Protein AF-A0AAP3DLW1-F1 (afdb_monomer_lite)

pLDDT: mean 89.28, std 11.71, range [41.19, 98.44]

Foldseek 3Di:
DDPVVVVCLVVVLVVLLVVLVVCLVVVVLVVNLVSLVVSLVSDLDLVNLVSLLVNLVSCVVVVVLVVLVVSLVPPPVSQDPDDDDLVSLQSQLSSLLSQLVSCLVVPVPPVRLVSLVSSLVSCVVNVVVVSNVVSVVVVVVSVVCVVVVVD

Organism: Brevibacillus laterosporus (NCBI:txid1465)

Secondary structure (DSSP, 8-state):
--THHHHTHHHHHHHHHHHHHHHHHTT-HHHHHHHHHHHHHT--STHHHHHHHHHHHHHHHTT-HHHHHHHHHHHGGGS-SS--SHHHHHHHHHHHHHHHHHHHHTT-HHHHHHHHHHHHHHHHTTT-HHHHHHHHHHHHHHHHHHHTT--

Structure (mmCIF, N/CA/C/O backbone):
data_AF-A0AAP3DLW1-F1
#
_entry.id   AF-A0AAP3DLW1-F1
#
loop_
_atom_site.group_PDB
_atom_site.id
_atom_site.type_symbol
_atom_site.label_atom_id
_atom_site.label_alt_id
_atom_site.label_comp_id
_atom_site.label_asym_id
_atom_site.label_entity_id
_atom_site.label_seq_id
_atom_site.pdbx_PDB_ins_code
_atom_site.Cartn_x
_atom_site.Cartn_y
_atom_site.Cartn_z
_atom_site.occupancy
_atom_site.B_iso_or_equiv
_atom_site.auth_seq_id
_atom_site.auth_comp_id
_atom_site.auth_asym_id
_atom_site.auth_atom_id
_atom_site.pdbx_PDB_model_num
ATOM 1 N N . MET A 1 1 ? 28.737 -16.768 -20.996 1.00 42.69 1 MET A N 1
ATOM 2 C CA . MET A 1 1 ? 27.309 -16.367 -20.928 1.00 42.69 1 MET A CA 1
ATOM 3 C C . MET A 1 1 ? 27.133 -15.004 -21.591 1.00 42.69 1 MET A C 1
ATOM 5 O O . MET A 1 1 ? 27.586 -14.006 -21.054 1.00 42.69 1 MET A O 1
ATOM 9 N N . SER A 1 2 ? 26.572 -14.981 -22.802 1.00 41.19 2 SER A N 1
ATOM 10 C CA . SER A 1 2 ? 26.619 -13.856 -23.748 1.00 41.19 2 SER A CA 1
ATOM 11 C C . SER A 1 2 ? 25.667 -12.695 -23.421 1.00 41.19 2 SER A C 1
ATOM 13 O O . SER A 1 2 ? 24.489 -12.906 -23.127 1.00 41.19 2 SER A O 1
ATOM 15 N N . VAL A 1 3 ? 26.171 -11.474 -23.611 1.00 47.69 3 VAL A N 1
ATOM 16 C CA . VAL A 1 3 ? 25.548 -10.139 -23.464 1.00 47.69 3 VAL A CA 1
ATOM 17 C C . VAL A 1 3 ? 24.099 -10.024 -23.988 1.00 47.69 3 VAL A C 1
ATOM 19 O O . VAL A 1 3 ? 23.302 -9.288 -23.411 1.00 47.69 3 VAL A O 1
ATOM 22 N N . LYS A 1 4 ? 23.696 -10.823 -24.990 1.00 45.31 4 LYS A N 1
ATOM 23 C CA . LYS A 1 4 ? 22.322 -10.864 -25.539 1.00 45.31 4 LYS A CA 1
ATOM 24 C C . LYS A 1 4 ? 21.222 -11.195 -24.511 1.00 45.31 4 LYS A C 1
ATOM 26 O O . LYS A 1 4 ? 20.101 -10.724 -24.668 1.00 45.31 4 LYS A O 1
ATOM 31 N N . LYS A 1 5 ? 21.515 -11.955 -23.443 1.00 51.03 5 LYS A N 1
ATOM 32 C CA . LYS A 1 5 ? 20.512 -12.325 -22.416 1.00 51.03 5 LYS A CA 1
ATOM 33 C C . LYS A 1 5 ? 20.081 -11.154 -21.517 1.00 51.03 5 LYS A C 1
ATOM 35 O O . LYS A 1 5 ? 18.993 -11.207 -20.957 1.00 51.03 5 LYS A O 1
ATOM 40 N N . LYS A 1 6 ? 20.896 -10.097 -21.380 1.00 55.47 6 LYS A N 1
ATOM 41 C CA . LYS A 1 6 ? 20.562 -8.939 -20.528 1.00 55.47 6 LYS A CA 1
ATOM 42 C C . LYS A 1 6 ? 19.532 -7.997 -21.171 1.00 55.47 6 LYS A C 1
ATOM 44 O O . LYS A 1 6 ? 18.747 -7.408 -20.440 1.00 55.47 6 LYS A O 1
ATOM 49 N N . GLY A 1 7 ? 19.481 -7.902 -22.505 1.00 63.34 7 GLY A N 1
ATOM 50 C CA . GLY A 1 7 ? 18.598 -6.956 -23.209 1.00 63.34 7 GLY A CA 1
ATOM 51 C C . GLY A 1 7 ? 17.101 -7.275 -23.105 1.00 63.34 7 GLY A C 1
ATOM 52 O O . GLY A 1 7 ? 16.285 -6.369 -22.999 1.00 63.34 7 GLY A O 1
ATOM 53 N N . TYR A 1 8 ? 16.734 -8.559 -23.060 1.00 83.38 8 TYR A N 1
ATOM 54 C CA . TYR A 1 8 ? 15.326 -8.984 -23.013 1.00 83.38 8 TYR A CA 1
ATOM 55 C C . TYR A 1 8 ? 14.770 -9.144 -21.596 1.00 83.38 8 TYR A C 1
ATOM 57 O O . TYR A 1 8 ? 13.569 -9.348 -21.435 1.00 83.38 8 TYR A O 1
ATOM 65 N N . ARG A 1 9 ? 15.615 -9.045 -20.561 1.00 85.00 9 ARG A N 1
ATOM 66 C CA . ARG A 1 9 ? 15.199 -9.253 -19.168 1.00 85.00 9 ARG A CA 1
ATOM 67 C C . ARG A 1 9 ? 14.087 -8.284 -18.761 1.00 85.00 9 ARG A C 1
ATOM 69 O O . ARG A 1 9 ? 13.068 -8.729 -18.250 1.00 85.00 9 ARG A O 1
ATOM 76 N N . PHE A 1 10 ? 14.239 -7.000 -19.084 1.00 84.19 10 PHE A N 1
ATOM 77 C CA . PHE A 1 10 ? 13.212 -5.985 -18.828 1.00 84.19 10 PHE A CA 1
ATOM 78 C C . PHE A 1 10 ? 11.872 -6.331 -19.495 1.00 84.19 10 PHE A C 1
ATOM 80 O O . PHE A 1 10 ? 10.822 -6.218 -18.872 1.00 84.19 10 PHE A O 1
ATOM 87 N N . ILE A 1 11 ? 11.903 -6.808 -20.745 1.00 87.44 11 ILE A N 1
ATOM 88 C CA . ILE A 1 11 ? 10.692 -7.190 -21.484 1.00 87.44 11 ILE A CA 1
ATOM 89 C C . ILE A 1 11 ? 10.007 -8.381 -20.805 1.00 87.44 11 ILE A C 1
ATOM 91 O O . ILE A 1 11 ? 8.794 -8.363 -20.612 1.00 87.44 11 ILE A O 1
ATOM 95 N N . ILE A 1 12 ? 10.778 -9.393 -20.398 1.00 90.06 12 ILE A N 1
ATOM 96 C CA . ILE A 1 12 ? 10.261 -10.573 -19.691 1.00 90.06 12 ILE A CA 1
ATOM 97 C C . ILE A 1 12 ? 9.624 -10.169 -18.354 1.00 90.06 12 ILE A C 1
ATOM 99 O O . ILE A 1 12 ? 8.506 -10.594 -18.062 1.00 90.06 12 ILE A O 1
ATOM 103 N N . GLU A 1 13 ? 10.291 -9.313 -17.575 1.00 89.81 13 GLU A N 1
ATOM 104 C CA . GLU A 1 13 ? 9.772 -8.772 -16.311 1.00 89.81 13 GLU A CA 1
ATOM 105 C C . GLU A 1 13 ? 8.471 -7.976 -16.526 1.00 89.81 13 GLU A C 1
ATOM 107 O O . GLU A 1 13 ? 7.515 -8.124 -15.765 1.00 89.81 13 GLU A O 1
ATOM 112 N N . CYS A 1 14 ? 8.396 -7.157 -17.581 1.00 89.50 14 CYS A N 1
ATOM 113 C CA . CYS A 1 14 ? 7.187 -6.411 -17.936 1.00 89.50 14 CYS A CA 1
ATOM 114 C C . CYS A 1 14 ? 6.031 -7.335 -18.334 1.00 89.50 14 CYS A C 1
ATOM 116 O O . CYS A 1 14 ? 4.923 -7.168 -17.828 1.00 89.50 14 CYS A O 1
ATOM 118 N N . ILE A 1 15 ? 6.272 -8.323 -19.202 1.00 94.00 15 ILE A N 1
ATOM 119 C CA . ILE A 1 15 ? 5.245 -9.290 -19.620 1.00 94.00 15 ILE A CA 1
ATOM 120 C C . ILE A 1 15 ? 4.717 -10.058 -18.407 1.00 94.00 15 ILE A C 1
ATOM 122 O O . ILE A 1 15 ? 3.505 -10.222 -18.263 1.00 94.00 15 ILE A O 1
ATOM 126 N N . LYS A 1 16 ? 5.612 -10.500 -17.515 1.00 95.00 16 LYS A N 1
ATOM 127 C CA . LYS A 1 16 ? 5.230 -11.184 -16.277 1.00 95.00 16 LYS A CA 1
ATOM 128 C C . LYS A 1 16 ? 4.339 -10.296 -15.407 1.00 95.00 16 LYS A C 1
ATOM 130 O O . LYS A 1 16 ? 3.273 -10.742 -14.987 1.00 95.00 16 LYS A O 1
ATOM 135 N N . TYR A 1 17 ? 4.734 -9.040 -15.207 1.00 94.69 17 TYR A N 1
ATOM 136 C CA . TYR A 1 17 ? 3.972 -8.085 -14.410 1.00 94.69 17 TYR A CA 1
ATOM 137 C C . TYR A 1 17 ? 2.570 -7.828 -14.980 1.00 94.69 17 TYR A C 1
ATOM 139 O O . TYR A 1 17 ? 1.579 -7.953 -14.261 1.00 94.69 17 TYR A O 1
ATOM 147 N N . TYR A 1 18 ? 2.454 -7.560 -16.284 1.00 95.62 18 TYR A N 1
ATOM 148 C CA . TYR A 1 18 ? 1.148 -7.355 -16.917 1.00 95.62 18 TYR A CA 1
ATOM 149 C C . TYR A 1 18 ? 0.285 -8.616 -16.897 1.00 95.62 18 TYR A C 1
ATOM 151 O O . TYR A 1 18 ? -0.918 -8.528 -16.659 1.00 95.62 18 TYR A O 1
ATOM 159 N N . ARG A 1 19 ? 0.880 -9.804 -17.062 1.00 97.44 19 ARG A N 1
ATOM 160 C CA . ARG A 1 19 ? 0.161 -11.071 -16.887 1.00 97.44 19 ARG A CA 1
ATOM 161 C C . ARG A 1 19 ? -0.389 -11.208 -15.467 1.00 97.44 19 ARG A C 1
ATOM 163 O O . ARG A 1 19 ? -1.528 -11.638 -15.308 1.00 97.44 19 ARG A O 1
ATOM 170 N N . ALA A 1 20 ? 0.386 -10.829 -14.452 1.00 97.31 20 ALA A N 1
ATOM 171 C CA . ALA A 1 20 ? -0.052 -10.849 -13.060 1.00 97.31 20 ALA A CA 1
ATOM 172 C C . ALA A 1 20 ? -1.236 -9.895 -12.823 1.00 97.31 20 ALA A C 1
ATOM 174 O O . ALA A 1 20 ? -2.221 -10.297 -12.208 1.00 97.31 20 ALA A O 1
ATOM 175 N N . ILE A 1 21 ? -1.189 -8.683 -13.394 1.00 96.06 21 ILE A N 1
ATOM 176 C CA . ILE A 1 21 ? -2.303 -7.722 -13.348 1.00 96.06 21 ILE A CA 1
ATOM 177 C C . ILE A 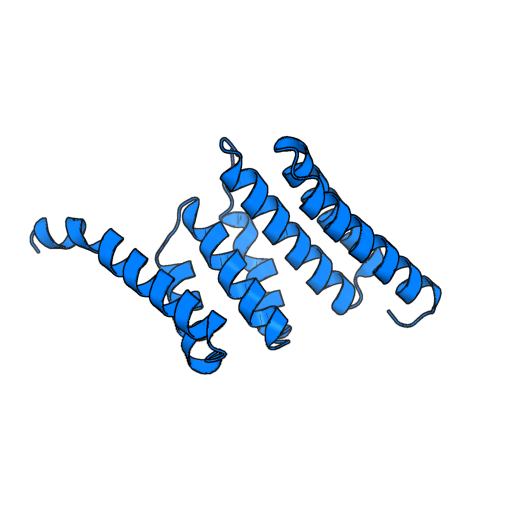1 21 ? -3.554 -8.285 -14.028 1.00 96.06 21 ILE A C 1
ATOM 179 O O . ILE A 1 21 ? -4.639 -8.191 -13.463 1.00 96.06 21 ILE A O 1
ATOM 183 N N . ILE A 1 22 ? -3.428 -8.880 -15.218 1.00 97.75 22 ILE A N 1
ATOM 184 C CA . ILE A 1 22 ? -4.573 -9.460 -15.936 1.00 97.75 22 ILE A CA 1
ATOM 185 C C . ILE A 1 22 ? -5.204 -10.584 -15.109 1.00 97.75 22 ILE A C 1
ATOM 187 O O . ILE A 1 22 ? -6.423 -10.634 -14.961 1.00 97.75 22 ILE A O 1
ATOM 191 N N . LEU A 1 23 ? -4.391 -11.471 -14.529 1.00 97.88 23 LEU A N 1
ATOM 192 C CA . LEU A 1 23 ? -4.883 -12.532 -13.646 1.00 97.88 23 LEU A CA 1
ATOM 193 C C . LEU A 1 23 ? -5.610 -11.952 -12.428 1.00 97.88 23 LEU A C 1
ATOM 195 O O . LEU A 1 23 ? -6.686 -12.428 -12.085 1.00 97.88 23 LEU A O 1
ATOM 199 N N . TYR A 1 24 ? -5.054 -10.907 -11.815 1.00 96.50 24 TYR A N 1
ATOM 200 C CA . TYR A 1 24 ? -5.676 -10.216 -10.690 1.00 96.50 24 TYR A CA 1
ATOM 201 C C . TYR A 1 24 ? -7.028 -9.602 -11.077 1.00 96.50 24 TYR A C 1
ATOM 203 O O . TYR A 1 24 ? -8.046 -9.937 -10.483 1.00 96.50 24 TYR A O 1
ATOM 211 N N . LYS A 1 25 ? -7.065 -8.779 -12.130 1.00 94.81 25 LYS A N 1
ATOM 212 C CA . LYS A 1 25 ? -8.282 -8.087 -12.584 1.00 94.81 25 LYS A CA 1
ATOM 213 C C . LYS A 1 25 ? -9.353 -9.029 -13.150 1.00 94.81 25 LYS A C 1
ATOM 215 O O . LYS A 1 25 ? -10.498 -8.619 -13.281 1.00 94.81 25 LYS A O 1
ATOM 220 N N . THR A 1 26 ? -9.004 -10.279 -13.463 1.00 96.56 26 THR A N 1
ATOM 221 C CA . THR A 1 26 ? -9.953 -11.336 -13.871 1.00 96.56 26 THR A CA 1
ATOM 222 C C . THR A 1 26 ? -10.357 -12.265 -12.719 1.00 96.56 26 THR A C 1
ATOM 224 O O . THR A 1 26 ? -10.932 -13.324 -12.962 1.00 96.56 26 THR A O 1
ATOM 227 N N . GLY A 1 27 ? -10.043 -11.909 -11.469 1.00 94.69 27 GLY A N 1
ATOM 228 C CA . GLY A 1 27 ? -10.433 -12.668 -10.276 1.00 94.69 27 GLY A CA 1
ATOM 229 C C . GLY A 1 27 ? -9.609 -13.937 -10.024 1.00 94.69 27 GLY A C 1
ATOM 230 O O . GLY A 1 27 ? -9.877 -14.697 -9.094 1.00 94.69 27 GLY A O 1
ATOM 231 N N . GLN A 1 28 ? -8.565 -14.203 -10.816 1.00 97.31 28 GLN A N 1
ATOM 232 C CA . GLN A 1 28 ? -7.686 -15.365 -10.646 1.00 97.31 28 GLN A CA 1
ATOM 233 C C . GLN A 1 28 ? -6.607 -15.104 -9.580 1.00 97.31 28 GLN A C 1
ATOM 235 O O . GLN A 1 28 ? -5.415 -15.326 -9.817 1.00 97.31 28 GLN A O 1
ATOM 240 N N . HIS A 1 29 ? -7.014 -14.660 -8.385 1.00 94.56 29 HIS A N 1
ATOM 241 C CA . HIS A 1 29 ? -6.106 -14.224 -7.312 1.00 94.56 29 HIS A CA 1
ATOM 242 C C . HIS A 1 29 ? -5.084 -15.300 -6.912 1.00 94.56 29 HIS A C 1
ATOM 244 O O . HIS A 1 29 ? -3.912 -14.988 -6.712 1.00 94.56 29 HIS A O 1
ATOM 250 N N . HIS A 1 30 ? -5.487 -16.577 -6.897 1.00 95.31 30 HIS A N 1
ATOM 251 C CA . HIS A 1 30 ? -4.604 -17.710 -6.586 1.00 95.31 30 HIS A CA 1
ATOM 252 C C . HIS A 1 30 ? -3.408 -17.845 -7.549 1.00 95.31 30 HIS A C 1
ATOM 254 O O . HIS A 1 30 ? -2.351 -18.318 -7.142 1.00 95.31 30 HIS A O 1
ATOM 260 N N . LYS A 1 31 ? -3.548 -17.406 -8.809 1.00 97.12 31 LYS A N 1
ATOM 261 C CA . LYS A 1 31 ? -2.441 -17.344 -9.784 1.00 97.12 31 LYS A CA 1
ATOM 262 C C . LYS A 1 31 ? -1.739 -15.993 -9.760 1.00 97.12 31 LYS A C 1
ATOM 264 O O . LYS A 1 31 ? -0.532 -15.928 -9.974 1.00 97.12 31 LYS A O 1
ATOM 269 N N . ALA A 1 32 ? -2.493 -14.919 -9.532 1.00 97.38 32 ALA A N 1
ATOM 270 C CA . ALA A 1 32 ? -1.967 -13.563 -9.554 1.00 97.38 32 ALA A CA 1
ATOM 271 C C . ALA A 1 32 ? -0.989 -13.307 -8.403 1.00 97.38 32 ALA A C 1
ATOM 273 O O . ALA A 1 32 ? 0.096 -12.791 -8.641 1.00 97.38 32 ALA A O 1
ATOM 274 N N . ILE A 1 33 ? -1.336 -13.698 -7.174 1.00 97.12 33 ILE A N 1
ATOM 275 C CA . ILE A 1 33 ? -0.554 -13.377 -5.971 1.00 97.12 33 ILE A CA 1
ATOM 276 C C . ILE A 1 33 ? 0.866 -13.961 -6.014 1.00 97.12 33 ILE A C 1
ATOM 278 O O . ILE A 1 33 ? 1.803 -13.195 -5.786 1.00 97.12 33 ILE A O 1
ATOM 282 N N . PRO A 1 34 ? 1.085 -15.256 -6.332 1.00 96.75 34 PRO A N 1
ATOM 283 C CA . PRO A 1 34 ? 2.441 -15.785 -6.479 1.00 96.75 34 PRO A CA 1
ATOM 284 C C . PRO A 1 34 ? 3.250 -15.026 -7.536 1.00 96.75 34 PRO A C 1
ATOM 286 O O . PRO A 1 34 ? 4.405 -14.682 -7.304 1.00 96.75 34 PRO A O 1
ATOM 289 N N . LEU A 1 35 ? 2.618 -14.683 -8.663 1.00 97.12 35 LEU A N 1
ATOM 290 C CA . LEU A 1 35 ? 3.285 -13.975 -9.750 1.00 97.12 35 LEU A CA 1
ATOM 291 C C . LEU A 1 35 ? 3.622 -12.522 -9.377 1.00 97.12 35 LEU A C 1
ATOM 293 O O . LEU A 1 35 ? 4.700 -12.036 -9.702 1.00 97.12 35 LEU A O 1
ATOM 297 N N . LEU A 1 36 ? 2.733 -11.840 -8.649 1.00 96.75 36 LEU A N 1
ATOM 298 C CA . LEU A 1 36 ? 2.976 -10.503 -8.105 1.00 96.75 36 LEU A CA 1
ATOM 299 C C . LEU A 1 36 ? 4.118 -10.513 -7.082 1.00 96.75 36 LEU A C 1
ATOM 301 O O . LEU A 1 36 ? 4.948 -9.608 -7.114 1.00 96.75 36 LEU A O 1
ATOM 305 N N . LYS A 1 37 ? 4.202 -11.542 -6.225 1.00 95.31 37 LYS A N 1
ATOM 306 C CA . LYS A 1 37 ? 5.331 -11.731 -5.297 1.00 95.31 37 LYS A CA 1
ATOM 307 C C . LYS A 1 37 ? 6.657 -11.841 -6.047 1.00 95.31 37 LYS A C 1
ATOM 309 O O . LYS A 1 37 ? 7.581 -11.100 -5.734 1.00 95.31 37 LYS A O 1
ATOM 314 N N . GLU A 1 38 ? 6.733 -12.690 -7.074 1.00 94.62 38 GLU A N 1
ATOM 315 C CA . GLU A 1 38 ? 7.927 -12.772 -7.928 1.00 94.62 38 GLU A CA 1
ATOM 316 C C . GLU A 1 38 ? 8.269 -11.413 -8.545 1.00 94.62 38 GLU A C 1
ATOM 318 O O . GLU A 1 38 ? 9.415 -10.975 -8.498 1.00 94.62 38 GLU A O 1
ATOM 323 N N . CYS A 1 39 ? 7.268 -10.708 -9.078 1.00 94.06 39 CYS A N 1
ATOM 324 C CA . CYS A 1 39 ? 7.479 -9.401 -9.683 1.00 94.06 39 CYS A CA 1
ATOM 325 C C . CYS A 1 39 ? 8.047 -8.375 -8.692 1.00 94.06 39 CYS A C 1
ATOM 327 O O . CYS A 1 39 ? 8.852 -7.543 -9.109 1.00 94.06 39 CYS A O 1
ATOM 329 N N . VAL A 1 40 ? 7.657 -8.400 -7.415 1.00 92.62 40 VAL A N 1
ATOM 330 C CA . VAL A 1 40 ? 8.253 -7.525 -6.392 1.00 92.62 40 VAL A CA 1
ATOM 331 C C . VAL A 1 40 ? 9.738 -7.841 -6.218 1.00 92.62 40 VAL A C 1
ATOM 333 O O . VAL A 1 40 ? 10.549 -6.920 -6.259 1.00 92.62 40 VAL A O 1
ATOM 336 N N . GLU A 1 41 ? 10.100 -9.120 -6.108 1.00 89.75 41 GLU A N 1
ATOM 337 C CA . GLU A 1 41 ? 11.486 -9.545 -5.867 1.00 89.75 41 GLU A CA 1
ATOM 338 C C . GLU A 1 41 ? 12.428 -9.380 -7.066 1.00 89.75 41 GLU A C 1
ATOM 340 O O . GLU A 1 41 ? 13.638 -9.269 -6.898 1.00 89.75 41 GLU A O 1
ATOM 345 N N . GLU A 1 42 ? 11.897 -9.302 -8.283 1.00 88.69 42 GLU A N 1
ATOM 346 C CA . GLU A 1 42 ? 12.698 -9.123 -9.500 1.00 88.69 42 GLU A CA 1
ATOM 347 C C . GLU A 1 42 ? 13.328 -7.731 -9.654 1.00 88.69 42 GLU A C 1
ATOM 349 O O . GLU A 1 42 ? 14.232 -7.565 -10.481 1.00 88.69 42 GLU A O 1
ATOM 354 N N . VAL A 1 43 ? 12.842 -6.733 -8.909 1.00 83.25 43 VAL A N 1
ATOM 355 C CA . VAL A 1 43 ? 13.266 -5.332 -9.029 1.00 83.25 43 VAL A CA 1
ATOM 356 C C . VAL A 1 43 ? 13.684 -4.744 -7.685 1.00 83.25 43 VAL A C 1
ATOM 358 O O . VAL A 1 43 ? 13.048 -4.960 -6.655 1.00 83.25 43 VAL A O 1
ATOM 361 N N . GLU A 1 44 ? 14.746 -3.944 -7.721 1.00 73.56 44 GLU A N 1
ATOM 362 C CA . GLU A 1 44 ? 15.318 -3.272 -6.544 1.00 73.56 44 GLU A CA 1
ATOM 363 C C . GLU A 1 44 ? 15.142 -1.746 -6.588 1.00 73.56 44 GLU A C 1
ATOM 365 O O . GLU A 1 44 ? 15.367 -1.066 -5.594 1.00 73.56 44 GLU A O 1
ATOM 370 N N . ASP A 1 45 ? 14.730 -1.199 -7.735 1.00 74.69 45 ASP A N 1
ATOM 371 C CA . ASP A 1 45 ? 14.595 0.242 -7.950 1.00 74.69 45 ASP A CA 1
ATOM 372 C C . ASP A 1 45 ? 13.176 0.762 -7.644 1.00 74.69 45 ASP A C 1
ATOM 374 O O . ASP A 1 45 ? 12.310 0.059 -7.123 1.00 74.69 45 ASP A O 1
ATOM 378 N N . ASN A 1 46 ? 12.910 2.012 -8.026 1.00 70.94 46 ASN A N 1
ATOM 379 C CA . ASN A 1 46 ? 11.623 2.693 -7.854 1.00 70.94 46 ASN A CA 1
ATOM 380 C C . ASN A 1 46 ? 10.406 1.917 -8.401 1.00 70.94 46 ASN A C 1
ATOM 382 O O . ASN A 1 46 ? 9.275 2.173 -7.983 1.00 70.94 46 ASN A O 1
ATOM 386 N N . ARG A 1 47 ? 10.604 0.962 -9.321 1.00 80.25 47 ARG A N 1
ATOM 387 C CA . ARG A 1 47 ? 9.548 0.077 -9.836 1.00 80.25 47 ARG A CA 1
ATOM 388 C C . ARG A 1 47 ? 9.070 -0.923 -8.785 1.00 80.25 47 ARG A C 1
ATOM 390 O O . ARG A 1 47 ? 7.931 -1.381 -8.882 1.00 80.25 47 ARG A O 1
ATOM 397 N N . ARG A 1 48 ? 9.888 -1.239 -7.775 1.00 88.88 48 ARG A N 1
ATOM 398 C CA . ARG A 1 48 ? 9.538 -2.165 -6.690 1.00 88.88 48 ARG A CA 1
ATOM 399 C C . ARG A 1 48 ? 8.315 -1.691 -5.919 1.00 88.88 48 ARG A C 1
ATOM 401 O O . ARG A 1 48 ? 7.391 -2.474 -5.731 1.00 88.88 48 ARG A O 1
ATOM 408 N N . LEU A 1 49 ? 8.260 -0.407 -5.557 1.00 91.31 49 LEU A N 1
ATOM 409 C CA . LEU A 1 49 ? 7.137 0.158 -4.802 1.00 91.31 49 LEU A CA 1
ATOM 410 C C . LEU A 1 49 ? 5.805 0.008 -5.550 1.00 91.31 49 LEU A C 1
ATOM 412 O O . LEU A 1 49 ? 4.795 -0.360 -4.960 1.00 91.31 49 LEU A O 1
ATOM 416 N N . HIS A 1 50 ? 5.809 0.228 -6.865 1.00 91.88 50 HIS A N 1
ATOM 417 C CA . HIS A 1 50 ? 4.612 0.039 -7.678 1.00 91.88 50 HIS A CA 1
ATOM 418 C C . HIS A 1 50 ? 4.120 -1.410 -7.679 1.00 91.88 50 HIS A C 1
ATOM 420 O O . HIS A 1 50 ? 2.930 -1.676 -7.498 1.00 91.88 50 HIS A O 1
ATOM 426 N N . ARG A 1 51 ? 5.042 -2.360 -7.854 1.00 93.31 51 ARG A N 1
ATOM 427 C CA . ARG A 1 51 ? 4.717 -3.789 -7.834 1.00 93.31 51 ARG A CA 1
ATOM 428 C C . ARG A 1 51 ? 4.244 -4.231 -6.449 1.00 93.31 51 ARG A C 1
ATOM 430 O O . ARG A 1 51 ? 3.288 -4.996 -6.362 1.00 93.31 51 ARG A O 1
ATOM 437 N N . LEU A 1 52 ? 4.846 -3.687 -5.390 1.00 95.00 52 LEU A N 1
ATOM 438 C CA . LEU A 1 52 ? 4.438 -3.912 -4.005 1.00 95.00 52 LEU A CA 1
ATOM 439 C C . LEU A 1 52 ? 3.017 -3.410 -3.758 1.00 95.00 52 LEU A C 1
ATOM 441 O O . LEU A 1 52 ? 2.201 -4.155 -3.232 1.00 95.00 52 LEU A O 1
ATOM 445 N N . ASN A 1 53 ? 2.694 -2.188 -4.182 1.00 95.69 53 ASN A N 1
ATOM 446 C CA . ASN A 1 53 ? 1.337 -1.656 -4.072 1.00 95.69 53 ASN A CA 1
ATOM 447 C C . ASN A 1 53 ? 0.320 -2.518 -4.814 1.00 95.69 53 ASN A C 1
ATOM 449 O O . ASN A 1 53 ? -0.815 -2.641 -4.363 1.00 95.69 53 ASN A O 1
ATOM 453 N N . MET A 1 54 ? 0.715 -3.114 -5.942 1.00 96.00 54 MET A N 1
ATOM 454 C CA . MET A 1 54 ? -0.163 -4.024 -6.6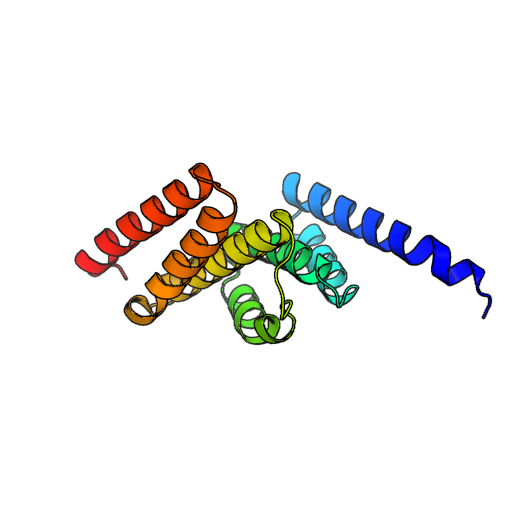64 1.00 96.00 54 MET A CA 1
ATOM 455 C C . MET A 1 54 ? -0.410 -5.307 -5.849 1.00 96.00 54 MET A C 1
ATOM 457 O O . MET A 1 54 ? -1.548 -5.718 -5.638 1.00 96.00 54 MET A O 1
ATOM 461 N N . LEU A 1 55 ? 0.658 -5.904 -5.316 1.00 97.06 55 LEU A N 1
ATOM 462 C CA . LEU A 1 55 ? 0.555 -7.068 -4.438 1.00 97.06 55 LEU A CA 1
ATOM 463 C C . LEU A 1 55 ? -0.302 -6.782 -3.195 1.00 97.06 55 LEU A C 1
ATOM 465 O O . LEU A 1 55 ? -1.147 -7.604 -2.852 1.00 97.06 55 LEU A O 1
ATOM 469 N N . LEU A 1 56 ? -0.121 -5.626 -2.553 1.00 97.19 56 LEU A N 1
ATOM 470 C CA . LEU A 1 56 ? -0.926 -5.211 -1.403 1.00 97.19 56 LEU A CA 1
ATOM 471 C C . LEU A 1 56 ? -2.405 -5.097 -1.774 1.00 97.19 56 LEU A C 1
ATOM 473 O O . LEU A 1 56 ? -3.226 -5.691 -1.088 1.00 97.19 56 LEU A O 1
ATOM 477 N N . GLU A 1 57 ? -2.745 -4.429 -2.879 1.00 96.62 57 GLU A N 1
ATOM 478 C CA . GLU A 1 57 ? -4.133 -4.318 -3.356 1.00 96.62 57 GLU A CA 1
ATOM 479 C C . GLU A 1 57 ? -4.786 -5.703 -3.508 1.00 96.62 57 GLU A C 1
ATOM 481 O O . GLU A 1 57 ? -5.865 -5.942 -2.970 1.00 96.62 57 GLU A O 1
ATOM 486 N N . ALA A 1 58 ? -4.087 -6.647 -4.151 1.00 96.94 58 ALA A N 1
ATOM 487 C CA . ALA A 1 58 ? -4.583 -8.009 -4.327 1.00 96.94 58 ALA A CA 1
ATOM 488 C C . ALA A 1 58 ? -4.738 -8.775 -3.003 1.00 96.94 58 ALA A C 1
ATOM 490 O O . ALA A 1 58 ? -5.658 -9.579 -2.863 1.00 96.94 58 ALA A O 1
ATOM 491 N N . LEU A 1 59 ? -3.844 -8.553 -2.034 1.00 97.19 59 LEU A N 1
ATOM 492 C CA . LEU A 1 59 ? -3.911 -9.191 -0.718 1.00 97.19 59 LEU A CA 1
ATOM 493 C C . LEU A 1 59 ? -5.024 -8.608 0.161 1.00 97.19 59 LEU A C 1
ATOM 495 O O . LEU A 1 59 ? -5.660 -9.372 0.887 1.00 97.19 59 LEU A O 1
ATOM 499 N N . PHE A 1 60 ? -5.274 -7.298 0.082 1.00 96.31 60 PHE A N 1
ATOM 500 C CA . PHE A 1 60 ? -6.399 -6.650 0.759 1.00 96.31 60 PHE A CA 1
ATOM 501 C C . PHE A 1 60 ? -7.734 -7.184 0.238 1.00 96.31 60 PHE A C 1
ATOM 503 O O . PHE A 1 60 ? -8.611 -7.503 1.038 1.00 96.31 60 PHE A O 1
ATOM 510 N N . GLU A 1 61 ? -7.870 -7.375 -1.079 1.00 95.38 61 GLU A N 1
ATOM 511 C CA . GLU A 1 61 ? -9.095 -7.923 -1.676 1.00 95.38 61 GLU A CA 1
ATOM 512 C C . GLU A 1 61 ? -9.424 -9.330 -1.149 1.00 95.38 61 GLU A C 1
ATOM 514 O O . GLU A 1 61 ? -10.573 -9.619 -0.816 1.00 95.38 61 GLU A O 1
ATOM 519 N N . ILE A 1 62 ? -8.412 -10.189 -0.984 1.00 95.38 62 ILE A N 1
ATOM 520 C CA . ILE A 1 62 ? -8.596 -11.535 -0.416 1.00 95.38 62 ILE A CA 1
ATOM 521 C C . ILE A 1 62 ? -8.480 -11.584 1.118 1.00 95.38 62 ILE A C 1
ATOM 523 O O . ILE A 1 62 ? -8.442 -12.674 1.690 1.00 95.38 62 ILE A O 1
ATOM 527 N N . LYS A 1 63 ? -8.386 -10.425 1.783 1.00 95.50 63 LYS A N 1
ATOM 528 C CA . LYS A 1 63 ? -8.265 -10.272 3.244 1.00 95.50 63 LYS A CA 1
ATOM 529 C C . LYS A 1 63 ? -7.128 -11.086 3.875 1.00 95.50 63 LYS A C 1
ATOM 531 O O . LYS A 1 63 ? -7.252 -11.600 4.987 1.00 95.50 63 LYS A O 1
ATOM 536 N N . ASN A 1 64 ? -5.993 -11.206 3.188 1.00 95.44 64 ASN A N 1
ATOM 537 C CA . ASN A 1 64 ? -4.834 -11.930 3.713 1.00 95.44 64 ASN A CA 1
ATOM 538 C C . ASN A 1 64 ? -3.978 -11.028 4.619 1.00 95.44 64 ASN A C 1
ATOM 540 O O . ASN A 1 64 ? -2.882 -10.606 4.245 1.00 95.44 64 ASN A O 1
ATOM 544 N N . SER A 1 65 ? -4.501 -10.735 5.815 1.00 93.75 65 SER A N 1
ATOM 545 C CA . SER A 1 65 ? -3.878 -9.831 6.798 1.00 93.75 65 SER A CA 1
ATOM 546 C C . SER A 1 65 ? -2.443 -10.248 7.153 1.00 93.75 65 SER A C 1
ATOM 548 O O . SER A 1 65 ? -1.538 -9.415 7.165 1.00 93.75 65 SER A O 1
ATOM 550 N N . GLN A 1 66 ? -2.184 -11.550 7.329 1.00 93.88 66 GLN A N 1
ATOM 551 C CA . GLN A 1 66 ? -0.851 -12.052 7.680 1.00 93.88 66 GLN A CA 1
ATOM 552 C C . GLN A 1 66 ? 0.226 -11.611 6.673 1.00 93.88 66 GLN A C 1
ATOM 554 O O . GLN A 1 66 ? 1.230 -11.012 7.061 1.00 93.88 66 GLN A O 1
ATOM 559 N N . LEU A 1 67 ? 0.012 -11.872 5.378 1.00 94.19 67 LEU A N 1
ATOM 560 C CA . LEU A 1 67 ? 0.988 -11.512 4.346 1.00 94.19 67 LEU A CA 1
ATOM 561 C C . LEU A 1 67 ? 1.132 -9.995 4.187 1.00 94.19 67 LEU A C 1
ATOM 563 O O . LEU A 1 67 ? 2.227 -9.513 3.898 1.00 94.19 67 LEU A O 1
ATOM 567 N N . ILE A 1 68 ? 0.050 -9.237 4.379 1.00 95.88 68 ILE A N 1
ATOM 568 C CA . ILE A 1 68 ? 0.098 -7.770 4.359 1.00 95.88 68 ILE A CA 1
ATOM 569 C C . ILE A 1 68 ? 1.035 -7.266 5.463 1.00 95.88 68 ILE A C 1
ATOM 571 O O . ILE A 1 68 ? 1.922 -6.455 5.191 1.00 95.88 68 ILE A O 1
ATOM 575 N N . GLY A 1 69 ? 0.904 -7.797 6.681 1.00 93.25 69 GLY A N 1
ATOM 576 C CA . GLY A 1 69 ? 1.761 -7.443 7.810 1.00 93.25 69 GLY A CA 1
ATOM 577 C C . GLY A 1 69 ? 3.241 -7.750 7.578 1.00 93.25 69 GLY A C 1
ATOM 578 O O . GLY A 1 69 ? 4.100 -6.916 7.875 1.00 93.25 69 GLY A O 1
ATOM 579 N N . GLU A 1 70 ? 3.554 -8.919 7.014 1.00 92.50 70 GLU A N 1
ATOM 580 C CA . GLU A 1 70 ? 4.928 -9.311 6.654 1.00 92.50 70 GLU A CA 1
ATOM 581 C C . GLU A 1 70 ? 5.551 -8.348 5.625 1.00 92.50 70 GLU A C 1
ATOM 583 O O . GLU A 1 70 ? 6.711 -7.933 5.754 1.00 92.50 70 GLU A O 1
ATOM 588 N N . LEU A 1 71 ? 4.768 -7.938 4.623 1.00 92.38 71 LEU A N 1
ATOM 589 C CA . LEU A 1 71 ? 5.204 -6.984 3.606 1.00 92.38 71 LEU A CA 1
ATOM 590 C C . LEU A 1 71 ? 5.374 -5.577 4.188 1.00 92.38 71 LEU A C 1
ATOM 592 O O . LEU A 1 71 ? 6.397 -4.938 3.971 1.00 92.38 71 LEU A O 1
ATOM 596 N N . ILE A 1 72 ? 4.431 -5.076 4.979 1.00 90.50 72 ILE A N 1
ATOM 597 C CA . ILE A 1 72 ? 4.538 -3.724 5.543 1.00 90.50 72 ILE A CA 1
ATOM 598 C C . ILE A 1 72 ? 5.789 -3.579 6.421 1.00 90.50 72 ILE A C 1
ATOM 600 O O . ILE A 1 72 ? 6.503 -2.585 6.300 1.00 90.50 72 ILE A O 1
ATOM 604 N N . LYS A 1 73 ? 6.104 -4.581 7.252 1.00 85.94 73 LYS A N 1
ATOM 605 C CA . LYS A 1 73 ? 7.260 -4.541 8.167 1.00 85.94 73 LYS A CA 1
ATOM 606 C C . LYS A 1 73 ? 8.615 -4.567 7.456 1.00 85.94 73 LYS A C 1
ATOM 608 O O . LYS A 1 73 ? 9.600 -4.087 8.007 1.00 85.94 73 LYS A O 1
ATOM 613 N N . SER A 1 74 ? 8.692 -5.154 6.263 1.00 80.94 74 SER A N 1
ATOM 614 C CA . SER A 1 74 ? 9.972 -5.448 5.605 1.00 80.94 74 SER A CA 1
ATOM 615 C C . SER A 1 74 ? 10.365 -4.461 4.504 1.00 80.94 74 SER A C 1
ATOM 617 O O . SER A 1 74 ? 11.541 -4.426 4.135 1.00 80.94 74 SER A O 1
ATOM 619 N N . GLN A 1 75 ? 9.425 -3.670 3.971 1.00 80.75 75 GLN A N 1
ATOM 620 C CA . GLN A 1 75 ? 9.622 -3.024 2.666 1.00 80.75 75 GLN A CA 1
ATOM 621 C C . GLN A 1 75 ? 10.054 -1.550 2.704 1.00 80.75 75 GLN A C 1
ATOM 623 O O . GLN A 1 75 ? 10.671 -1.105 1.740 1.00 80.75 75 GLN A O 1
ATOM 628 N N . GLU A 1 76 ? 9.818 -0.798 3.787 1.00 78.38 76 GLU A N 1
ATOM 629 C CA . GLU A 1 76 ? 10.136 0.649 3.821 1.00 78.38 76 GLU A CA 1
ATOM 630 C C . GLU A 1 76 ? 11.628 0.951 3.617 1.00 78.38 76 GLU A C 1
ATOM 632 O O . GLU A 1 76 ? 11.980 1.966 3.020 1.00 78.38 76 GLU A O 1
ATOM 637 N N . LYS A 1 77 ? 12.517 0.033 4.021 1.00 79.44 77 LYS A N 1
ATOM 638 C CA . LYS A 1 77 ? 13.972 0.144 3.805 1.00 79.44 77 LYS A CA 1
ATOM 639 C C . LYS A 1 77 ? 14.385 0.182 2.326 1.00 79.44 77 LYS A C 1
ATOM 641 O O . LYS A 1 77 ? 15.521 0.529 2.025 1.00 79.44 77 LYS A O 1
ATOM 646 N N . HIS A 1 78 ? 13.488 -0.206 1.419 1.00 77.06 78 HIS A N 1
ATOM 647 C CA . HIS A 1 78 ? 13.715 -0.220 -0.026 1.00 77.06 78 HIS A CA 1
ATOM 648 C C . HIS A 1 78 ? 13.146 1.018 -0.732 1.00 77.06 78 HIS A C 1
ATOM 650 O O . HIS A 1 78 ? 13.155 1.083 -1.961 1.00 77.06 78 HIS A O 1
ATOM 656 N N . PHE A 1 79 ? 12.589 1.980 0.008 1.00 82.44 79 PHE A N 1
ATOM 657 C CA . PHE A 1 79 ? 11.965 3.147 -0.605 1.00 82.44 79 PHE A CA 1
ATOM 658 C C . PHE A 1 79 ? 13.012 4.155 -1.072 1.00 82.44 79 PHE A C 1
ATOM 660 O O . PHE A 1 79 ? 14.076 4.272 -0.460 1.00 82.44 79 PHE A O 1
ATOM 667 N N . PRO A 1 80 ? 12.729 4.902 -2.154 1.00 72.31 80 PRO A N 1
ATOM 668 C CA . PRO A 1 80 ? 13.648 5.923 -2.623 1.00 72.31 80 PRO A CA 1
ATOM 669 C C . PRO A 1 80 ? 13.910 6.968 -1.539 1.00 72.31 80 PRO A C 1
ATOM 671 O O . PRO A 1 80 ? 12.973 7.538 -0.983 1.00 72.31 80 PRO A O 1
ATOM 674 N N . LEU A 1 81 ? 15.191 7.273 -1.312 1.00 72.31 81 LEU A N 1
ATOM 675 C CA . LEU A 1 81 ? 15.618 8.373 -0.438 1.00 72.31 81 LEU A CA 1
ATOM 676 C C . LEU A 1 81 ? 15.160 9.740 -0.971 1.00 72.31 81 LEU A C 1
ATOM 678 O O . LEU A 1 81 ? 14.929 10.664 -0.194 1.00 72.31 81 LEU A O 1
ATOM 682 N N . HIS A 1 82 ? 15.000 9.859 -2.294 1.00 76.94 82 HIS A N 1
ATOM 683 C CA . HIS A 1 82 ? 14.554 11.077 -2.961 1.00 76.94 82 HIS A CA 1
ATOM 684 C C . HIS A 1 82 ? 13.398 10.797 -3.920 1.00 76.94 82 HIS A C 1
ATOM 686 O O . HIS A 1 82 ? 13.505 9.999 -4.855 1.00 76.94 82 HIS A O 1
ATOM 692 N N . VAL A 1 83 ? 12.290 11.496 -3.688 1.00 79.69 83 VAL A N 1
ATOM 693 C CA . VAL A 1 83 ? 11.096 11.474 -4.532 1.00 79.69 83 VAL A CA 1
ATOM 694 C C . VAL A 1 83 ? 11.211 12.627 -5.518 1.00 79.69 83 VAL A C 1
ATOM 696 O O . VAL A 1 83 ? 11.355 13.772 -5.103 1.00 79.69 83 VAL A O 1
ATOM 699 N N . VAL A 1 84 ? 11.199 12.327 -6.816 1.00 84.00 84 VAL A N 1
ATOM 700 C CA . VAL A 1 84 ? 11.481 13.323 -7.866 1.00 84.00 84 VAL A CA 1
ATOM 701 C C . VAL A 1 84 ? 10.408 13.381 -8.949 1.00 84.00 84 VAL A C 1
ATOM 703 O O . VAL A 1 84 ? 10.399 14.304 -9.756 1.00 84.00 84 VAL A O 1
ATOM 706 N N . THR A 1 85 ? 9.484 12.418 -8.976 1.00 91.62 85 THR A N 1
ATOM 707 C CA . THR A 1 85 ? 8.400 12.369 -9.964 1.00 91.62 85 THR A CA 1
ATOM 708 C C . THR A 1 85 ? 7.028 12.345 -9.296 1.00 91.62 85 THR A C 1
ATOM 710 O O . THR A 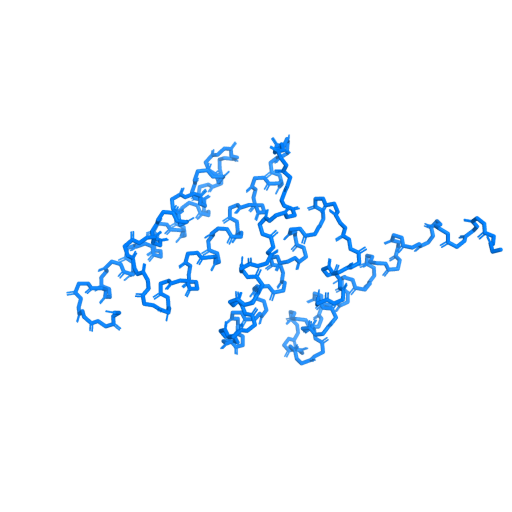1 85 ? 6.870 11.705 -8.248 1.00 91.62 85 THR A O 1
ATOM 713 N N . PRO A 1 86 ? 5.997 12.930 -9.935 1.00 94.56 86 PRO A N 1
ATOM 714 C CA . PRO A 1 86 ? 4.622 12.811 -9.458 1.00 94.56 86 PRO A CA 1
ATOM 715 C C . PRO A 1 86 ? 4.171 11.355 -9.289 1.00 94.56 86 PRO A C 1
ATOM 717 O O . PRO A 1 86 ? 3.467 11.006 -8.346 1.00 94.56 86 PRO A O 1
ATOM 720 N N . TYR A 1 87 ? 4.648 10.471 -10.165 1.00 92.88 87 TYR A N 1
ATOM 721 C CA . TYR A 1 87 ? 4.370 9.044 -10.082 1.00 92.88 87 TYR A CA 1
ATOM 722 C C . TYR A 1 87 ? 4.894 8.408 -8.786 1.00 92.88 87 TYR A C 1
ATOM 724 O O . TYR A 1 87 ? 4.179 7.639 -8.147 1.00 92.88 87 TYR A O 1
ATOM 732 N N . GLN A 1 88 ? 6.117 8.733 -8.359 1.00 92.44 88 GLN A N 1
ATOM 733 C CA . GLN A 1 88 ? 6.660 8.215 -7.098 1.00 92.44 88 GLN A CA 1
ATOM 734 C C . GLN A 1 88 ? 5.888 8.744 -5.885 1.00 92.44 88 GLN A C 1
ATOM 736 O O . GLN A 1 88 ? 5.627 7.969 -4.966 1.00 92.44 88 GLN A O 1
ATOM 741 N N . HIS A 1 89 ? 5.481 10.020 -5.897 1.00 95.00 89 HIS A N 1
ATOM 742 C CA . HIS A 1 89 ? 4.586 10.567 -4.873 1.00 95.00 89 HIS A CA 1
ATOM 743 C C . HIS A 1 89 ? 3.280 9.764 -4.805 1.00 95.00 89 HIS A C 1
ATOM 745 O O . HIS A 1 89 ? 2.916 9.300 -3.729 1.00 95.00 89 HIS A O 1
ATOM 751 N N . ALA A 1 90 ? 2.633 9.494 -5.944 1.00 95.88 90 ALA A N 1
ATOM 752 C CA . ALA A 1 90 ? 1.415 8.684 -5.981 1.00 95.88 90 ALA A CA 1
ATOM 753 C C . ALA A 1 90 ? 1.628 7.268 -5.411 1.00 95.88 90 ALA A C 1
ATOM 755 O O . ALA A 1 90 ? 0.807 6.770 -4.643 1.00 95.88 90 ALA A O 1
ATOM 756 N N . GLN A 1 91 ? 2.749 6.613 -5.741 1.00 94.88 91 GLN A N 1
ATOM 757 C CA . GLN A 1 91 ? 3.043 5.276 -5.217 1.00 94.88 91 GLN A CA 1
ATOM 758 C C . GLN A 1 91 ? 3.319 5.277 -3.705 1.00 94.88 91 GLN A C 1
ATOM 760 O O . GLN A 1 91 ? 2.893 4.351 -3.013 1.00 94.88 91 GLN A O 1
ATOM 765 N N . LEU A 1 92 ? 3.988 6.300 -3.169 1.00 95.00 92 LEU A N 1
ATOM 766 C CA . LEU A 1 92 ? 4.180 6.435 -1.721 1.00 95.00 92 LEU A CA 1
ATOM 767 C C . LEU A 1 92 ? 2.858 6.730 -1.012 1.00 95.00 92 LEU A C 1
ATOM 769 O O . LEU A 1 92 ? 2.565 6.099 0.001 1.00 95.00 92 LEU A O 1
ATOM 773 N N . GLY A 1 93 ? 2.030 7.608 -1.584 1.00 96.12 93 GLY A N 1
ATOM 774 C CA . GLY A 1 93 ? 0.671 7.863 -1.112 1.00 96.12 93 GLY A CA 1
ATOM 775 C C . GLY A 1 93 ? -0.132 6.568 -0.989 1.00 96.12 93 GLY A C 1
ATOM 776 O O . GLY A 1 93 ? -0.672 6.268 0.078 1.00 96.12 93 GLY A O 1
ATOM 777 N N . LYS A 1 94 ? -0.126 5.741 -2.040 1.00 96.62 94 LYS A N 1
ATOM 778 C CA . LYS A 1 94 ? -0.843 4.458 -2.061 1.00 96.62 94 LYS A CA 1
ATOM 779 C C . LYS A 1 94 ? -0.317 3.476 -1.015 1.00 96.62 94 LYS A C 1
ATOM 781 O O . LYS A 1 94 ? -1.115 2.857 -0.314 1.00 96.62 94 LYS A O 1
ATOM 786 N N . TYR A 1 95 ? 1.001 3.374 -0.859 1.00 96.00 95 TYR A N 1
ATOM 787 C CA . TYR A 1 95 ? 1.595 2.503 0.154 1.00 96.00 95 TYR A CA 1
ATOM 788 C C . TYR A 1 95 ? 1.204 2.922 1.573 1.00 96.00 95 TYR A C 1
ATOM 790 O O . TYR A 1 95 ? 0.779 2.086 2.366 1.00 96.00 95 TYR A O 1
ATOM 798 N N . TYR A 1 96 ? 1.315 4.212 1.901 1.00 95.69 96 TYR A N 1
ATOM 799 C CA . TYR A 1 96 ? 0.993 4.680 3.248 1.00 95.69 96 TYR A CA 1
ATOM 800 C C . TYR A 1 96 ? -0.502 4.590 3.564 1.00 95.69 96 TYR A C 1
ATOM 802 O O . TYR A 1 96 ? -0.843 4.308 4.709 1.00 95.69 96 TYR A O 1
ATOM 810 N N . LYS A 1 97 ? -1.380 4.712 2.555 1.00 96.44 97 LYS A N 1
ATOM 811 C CA . LYS A 1 97 ? -2.808 4.388 2.699 1.00 96.44 97 LYS A CA 1
ATOM 812 C C . LYS A 1 97 ? -2.976 2.931 3.132 1.00 96.44 97 LYS A C 1
ATOM 814 O O . LYS A 1 97 ? -3.532 2.685 4.192 1.00 96.44 97 LYS A O 1
ATOM 819 N N . PHE A 1 98 ? -2.411 1.983 2.377 1.00 96.19 98 PHE A N 1
ATOM 820 C CA . PHE A 1 98 ? -2.459 0.556 2.722 1.00 96.19 98 PHE A CA 1
ATOM 821 C C . PHE A 1 98 ? -1.878 0.251 4.102 1.00 96.19 98 PHE A C 1
ATOM 823 O O . PHE A 1 98 ? -2.444 -0.542 4.849 1.00 96.19 98 PHE A O 1
ATOM 830 N N . LYS A 1 99 ? -0.759 0.887 4.458 1.00 94.62 99 LYS A N 1
ATOM 831 C CA . LYS A 1 99 ? -0.150 0.723 5.776 1.00 94.62 99 LYS A CA 1
ATOM 832 C C . LYS A 1 99 ? -1.086 1.188 6.890 1.00 94.62 99 LYS A C 1
ATOM 834 O O . LYS A 1 99 ? -1.292 0.436 7.836 1.00 94.62 99 LYS A O 1
ATOM 839 N N . GLY A 1 100 ? -1.684 2.371 6.747 1.00 94.12 100 GLY A N 1
ATOM 840 C CA . GLY A 1 100 ? -2.680 2.882 7.689 1.00 94.12 100 GLY A CA 1
ATOM 841 C C . GLY A 1 100 ? -3.894 1.959 7.807 1.00 94.12 100 GLY A C 1
ATOM 842 O O . GLY A 1 100 ? -4.267 1.595 8.915 1.00 94.12 100 GLY A O 1
ATOM 843 N N . THR A 1 101 ? -4.460 1.511 6.679 1.00 94.50 101 THR A N 1
ATOM 844 C CA . THR A 1 101 ? -5.591 0.563 6.658 1.00 94.50 101 THR A CA 1
ATOM 845 C C . THR A 1 101 ? -5.275 -0.703 7.454 1.00 94.50 101 THR A C 1
ATOM 847 O O . THR A 1 101 ? -6.031 -1.068 8.348 1.00 94.50 101 THR A O 1
ATOM 850 N N . TYR A 1 102 ? -4.137 -1.345 7.172 1.00 94.06 102 TYR A N 1
ATOM 851 C CA . TYR A 1 102 ? -3.742 -2.579 7.848 1.00 94.06 102 TYR A CA 1
ATOM 852 C C . TYR A 1 102 ? -3.601 -2.392 9.361 1.00 94.06 102 TYR A C 1
ATOM 854 O O . TYR A 1 102 ? -4.076 -3.228 10.123 1.00 94.06 102 TYR A O 1
ATOM 862 N N . LEU A 1 103 ? -2.929 -1.330 9.807 1.00 91.50 103 LEU A N 1
ATOM 863 C CA . LEU A 1 103 ? -2.670 -1.138 11.234 1.00 91.50 103 LEU A CA 1
ATOM 864 C C . LEU A 1 103 ? -3.971 -0.864 12.007 1.00 91.50 103 LEU A C 1
ATOM 866 O O . LEU A 1 103 ? -4.201 -1.497 13.041 1.00 91.50 103 LEU A O 1
ATOM 870 N N . ILE A 1 104 ? -4.877 -0.059 11.432 1.00 90.62 104 ILE A N 1
ATOM 871 C CA . ILE A 1 104 ? -6.195 0.207 12.024 1.00 90.62 104 ILE A CA 1
ATOM 872 C C . ILE A 1 104 ? -7.023 -1.077 12.125 1.00 90.62 104 ILE A C 1
ATOM 874 O O . ILE A 1 104 ? -7.563 -1.372 13.189 1.00 90.62 104 ILE A O 1
ATOM 878 N N . GLU A 1 105 ? -7.095 -1.873 11.053 1.00 89.69 105 GLU A N 1
ATOM 879 C CA . GLU A 1 105 ? -7.824 -3.153 11.047 1.00 89.69 105 GLU A CA 1
ATOM 880 C C . GLU A 1 105 ? -7.253 -4.181 12.042 1.00 89.69 105 GLU A C 1
ATOM 882 O O . GLU A 1 105 ? -7.927 -5.155 12.375 1.00 89.69 105 GLU A O 1
ATOM 887 N N . ASN A 1 106 ? -6.030 -3.967 12.538 1.00 88.94 106 ASN A N 1
ATOM 888 C CA . ASN A 1 106 ? -5.376 -4.801 13.545 1.00 88.94 106 ASN A CA 1
ATOM 889 C C . ASN A 1 106 ? -5.240 -4.102 14.919 1.00 88.94 106 ASN A C 1
ATOM 891 O O . ASN A 1 106 ? -4.476 -4.570 15.765 1.00 88.94 106 ASN A O 1
ATOM 895 N N . GLY A 1 107 ? -5.991 -3.019 15.163 1.00 83.81 107 GLY A N 1
ATOM 896 C CA . GLY A 1 107 ? -6.201 -2.438 16.496 1.00 83.81 107 GLY A CA 1
ATOM 897 C C . GLY A 1 107 ? -5.137 -1.452 16.997 1.00 83.81 107 GLY A C 1
ATOM 898 O O . GLY A 1 107 ? -5.054 -1.231 18.203 1.00 83.81 107 GLY A O 1
ATOM 899 N N . GLN A 1 108 ? -4.313 -0.847 16.131 1.00 78.56 108 GLN A N 1
ATOM 900 C CA . GLN A 1 108 ? -3.231 0.076 16.543 1.00 78.56 108 GLN A CA 1
ATOM 901 C C . GLN A 1 108 ? -3.594 1.583 16.443 1.00 78.56 108 GLN A C 1
ATOM 903 O O . GLN A 1 108 ? -2.733 2.454 16.339 1.00 78.56 108 GLN A O 1
ATOM 908 N N . PHE A 1 109 ? -4.885 1.909 16.551 1.00 67.75 109 PHE A N 1
ATOM 909 C CA . PHE A 1 109 ? -5.537 3.154 16.107 1.00 67.75 109 PHE A CA 1
ATOM 910 C C . PHE A 1 109 ? -4.780 4.496 16.269 1.00 67.75 109 PHE A C 1
ATOM 912 O O . PHE A 1 109 ? -4.738 5.289 15.325 1.00 67.75 109 PHE A O 1
ATOM 919 N N . GLU A 1 110 ? -4.207 4.802 17.440 1.00 60.69 110 GLU A N 1
ATOM 920 C CA . GLU A 1 110 ? -3.645 6.138 17.729 1.00 60.69 110 GLU A CA 1
ATOM 921 C C . GLU A 1 110 ? -2.344 6.443 16.972 1.00 60.69 110 GLU A C 1
ATOM 923 O O . GLU A 1 110 ? -2.116 7.590 16.594 1.00 60.69 110 GLU A O 1
ATOM 928 N N . THR A 1 111 ? -1.515 5.432 16.691 1.00 63.66 111 THR A N 1
ATOM 929 C CA . THR A 1 111 ? -0.273 5.612 15.906 1.00 63.66 111 THR A CA 1
ATOM 930 C C . THR A 1 111 ? -0.554 5.577 14.391 1.00 63.66 111 THR A C 1
ATOM 932 O O . THR A 1 111 ? 0.307 5.894 13.571 1.00 63.66 111 THR A O 1
ATOM 935 N N . ASP A 1 112 ? -1.786 5.240 13.992 1.00 69.88 112 ASP A N 1
ATOM 936 C CA . ASP A 1 112 ? -2.080 4.747 12.643 1.00 69.88 112 ASP A CA 1
ATOM 937 C C . ASP A 1 112 ? -2.728 5.769 11.707 1.00 69.88 112 ASP A C 1
ATOM 939 O O . ASP A 1 112 ? -2.538 5.697 10.487 1.00 69.88 112 ASP A O 1
ATOM 943 N N . ILE A 1 113 ? -3.441 6.767 12.250 1.00 88.38 113 ILE A N 1
ATOM 944 C CA . ILE A 1 113 ? -3.957 7.896 11.453 1.00 88.38 113 ILE A CA 1
ATOM 945 C C . ILE A 1 113 ? -2.796 8.659 10.800 1.00 88.38 113 ILE A C 1
ATOM 947 O O . ILE A 1 113 ? -2.939 9.172 9.688 1.00 88.38 113 ILE A O 1
ATOM 951 N N . GLU A 1 114 ? -1.619 8.678 11.432 1.00 91.88 114 GLU A N 1
ATOM 952 C CA . GLU A 1 114 ? -0.423 9.321 10.886 1.00 91.88 114 GLU A CA 1
ATOM 953 C C . GLU A 1 114 ? -0.036 8.775 9.507 1.00 91.88 114 GLU A C 1
ATOM 955 O O . GLU A 1 114 ? 0.397 9.541 8.645 1.00 91.88 114 GLU A O 1
ATOM 960 N N . PHE A 1 115 ? -0.245 7.482 9.236 1.00 94.19 115 PHE A N 1
ATOM 961 C CA . PHE A 1 115 ? 0.049 6.914 7.918 1.00 94.19 115 PHE A CA 1
ATOM 962 C C . PHE A 1 115 ? -0.954 7.364 6.853 1.00 94.19 115 PHE A C 1
ATOM 964 O O . PHE A 1 115 ? -0.560 7.632 5.717 1.00 94.19 115 PHE A O 1
ATOM 971 N N . TYR A 1 116 ? -2.221 7.565 7.213 1.00 95.38 116 TYR A N 1
ATOM 972 C CA . TYR A 1 116 ? -3.185 8.214 6.325 1.00 95.38 116 TYR A CA 1
ATOM 973 C C . TYR A 1 116 ? -2.837 9.689 6.075 1.00 95.38 116 TYR A C 1
ATOM 975 O O . TYR A 1 116 ? -2.893 10.148 4.934 1.00 95.38 116 TYR A O 1
ATOM 983 N N . LEU A 1 117 ? -2.402 10.429 7.099 1.00 95.75 117 LEU A N 1
ATOM 984 C CA . LEU A 1 117 ? -1.935 11.812 6.936 1.00 95.75 117 LEU A CA 1
ATOM 985 C C . LEU A 1 117 ? -0.679 11.887 6.058 1.00 95.75 117 LEU A C 1
ATOM 987 O O . LEU A 1 117 ? -0.566 12.763 5.200 1.00 95.75 117 LEU A O 1
ATOM 991 N N . LYS A 1 118 ? 0.236 10.926 6.205 1.00 95.31 118 LYS A N 1
ATOM 992 C CA . LYS A 1 118 ? 1.410 10.776 5.342 1.00 95.31 118 LYS A CA 1
ATOM 993 C C . LYS A 1 118 ? 1.013 10.438 3.907 1.00 95.31 118 LYS A C 1
ATOM 995 O O . LYS A 1 118 ? 1.600 10.964 2.970 1.00 95.31 118 LYS A O 1
ATOM 1000 N N . SER A 1 119 ? -0.008 9.608 3.714 1.00 97.00 119 SER A N 1
ATOM 1001 C CA . SER A 1 119 ? -0.582 9.351 2.392 1.00 97.00 119 SER A CA 1
ATOM 1002 C C . SER A 1 119 ? -1.117 10.637 1.749 1.00 97.00 119 SER A C 1
ATOM 1004 O O . SER A 1 119 ? -0.744 10.968 0.622 1.00 97.00 119 SER A O 1
ATOM 1006 N N . ILE A 1 120 ? -1.911 11.411 2.498 1.00 98.19 120 ILE A N 1
ATOM 1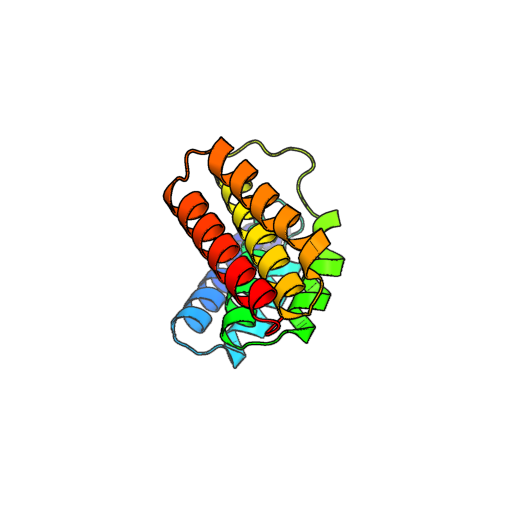007 C CA . ILE A 1 120 ? -2.455 12.704 2.062 1.00 98.19 120 ILE A CA 1
ATOM 1008 C C . ILE A 1 120 ? -1.337 13.682 1.698 1.00 98.19 120 ILE A C 1
ATOM 1010 O O . ILE A 1 120 ? -1.443 14.345 0.669 1.00 98.19 120 ILE A O 1
ATOM 1014 N N . SER A 1 121 ? -0.255 13.759 2.480 1.00 97.44 121 SER A N 1
ATOM 1015 C CA . SER A 1 121 ? 0.850 14.673 2.175 1.00 97.44 121 SER A CA 1
ATOM 1016 C C . SER A 1 121 ? 1.523 14.333 0.843 1.00 97.44 121 SER A C 1
ATOM 1018 O O . SER A 1 121 ? 1.780 15.234 0.046 1.00 97.44 121 SER A O 1
ATOM 1020 N N . PHE A 1 122 ? 1.720 13.047 0.528 1.00 97.00 122 PHE A N 1
ATOM 1021 C CA . PHE A 1 122 ? 2.237 12.633 -0.779 1.00 97.00 122 PHE A CA 1
ATOM 1022 C C . PHE A 1 122 ? 1.288 12.978 -1.931 1.00 97.00 122 PHE A C 1
ATOM 1024 O O . PHE A 1 122 ? 1.752 13.455 -2.967 1.00 97.00 122 PHE A O 1
ATOM 1031 N N . TYR A 1 123 ? -0.019 12.780 -1.763 1.00 98.25 123 TYR A N 1
ATOM 1032 C CA . TYR A 1 123 ? -0.998 13.142 -2.791 1.00 98.25 123 TYR A CA 1
ATOM 1033 C C . TYR A 1 123 ? -1.150 14.657 -2.967 1.00 98.25 123 TYR A C 1
ATOM 1035 O O . TYR A 1 123 ? -1.333 15.128 -4.092 1.00 98.25 123 TYR A O 1
ATOM 1043 N N . ALA A 1 124 ? -1.003 15.434 -1.892 1.00 97.62 124 ALA A N 1
ATOM 1044 C CA . ALA A 1 124 ? -1.024 16.893 -1.939 1.00 97.62 124 ALA A CA 1
ATOM 1045 C C . ALA A 1 124 ? 0.123 17.455 -2.789 1.00 97.62 124 ALA A C 1
ATOM 1047 O O . ALA A 1 124 ? -0.106 18.374 -3.573 1.00 97.62 124 ALA A O 1
ATOM 1048 N N . MET A 1 125 ? 1.316 16.848 -2.728 1.00 96.94 125 MET A N 1
ATOM 1049 C CA . MET A 1 125 ? 2.471 17.246 -3.552 1.00 96.94 125 MET A CA 1
ATOM 1050 C C . MET A 1 125 ? 2.225 17.145 -5.063 1.00 96.94 125 MET A C 1
ATOM 1052 O O . MET A 1 125 ? 2.947 17.764 -5.840 1.00 96.94 125 MET A O 1
ATOM 1056 N N . ILE A 1 126 ? 1.226 16.367 -5.488 1.00 97.50 126 ILE A N 1
ATOM 1057 C CA . ILE A 1 126 ? 0.877 16.169 -6.901 1.00 97.50 126 ILE A CA 1
ATOM 1058 C C . ILE A 1 126 ? -0.528 16.667 -7.251 1.00 97.50 126 ILE A C 1
ATOM 1060 O O . ILE A 1 126 ? -0.996 16.425 -8.360 1.00 97.50 126 ILE A O 1
ATOM 1064 N N . GLY A 1 127 ? -1.217 17.326 -6.314 1.00 97.12 127 GLY A N 1
ATOM 1065 C CA . GLY A 1 127 ? -2.583 17.810 -6.517 1.00 97.12 127 GLY A CA 1
ATOM 1066 C C . GLY A 1 127 ? -3.622 16.704 -6.740 1.00 97.12 127 GLY A C 1
ATOM 1067 O O . GLY A 1 127 ? -4.643 16.958 -7.378 1.00 97.12 127 GLY A O 1
ATOM 1068 N N . SER A 1 128 ? -3.396 15.479 -6.241 1.00 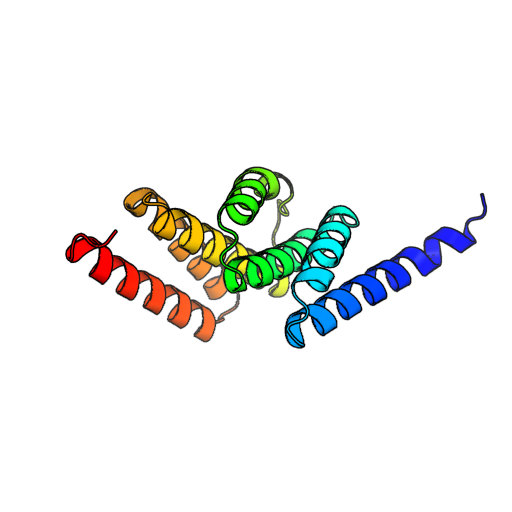97.69 128 SER A N 1
ATOM 1069 C CA . SER A 1 128 ? -4.366 14.382 -6.398 1.00 97.69 128 SER A CA 1
ATOM 1070 C C . SER A 1 128 ? -5.502 14.488 -5.377 1.00 97.69 128 SER A C 1
ATOM 1072 O O . SER A 1 128 ? -5.554 13.775 -4.374 1.00 97.69 128 SER A O 1
ATOM 1074 N N . TYR A 1 129 ? -6.428 15.420 -5.611 1.00 97.19 129 TYR A N 1
ATOM 1075 C CA . TYR A 1 129 ? -7.528 15.701 -4.682 1.00 97.19 129 TYR A CA 1
ATOM 1076 C C . TYR A 1 129 ? -8.481 14.521 -4.488 1.00 97.19 129 TYR A C 1
ATOM 1078 O O . TYR A 1 129 ? -9.012 14.349 -3.393 1.00 97.19 129 TYR A O 1
ATOM 1086 N N . GLN A 1 130 ? -8.681 13.694 -5.517 1.00 98.06 130 GLN A N 1
ATOM 1087 C CA . GLN A 1 130 ? -9.526 12.507 -5.400 1.00 98.06 130 GLN A CA 1
ATOM 1088 C C . GLN A 1 130 ? -8.965 11.535 -4.355 1.00 98.06 130 GLN A C 1
ATOM 1090 O O . GLN A 1 130 ? -9.696 11.129 -3.452 1.00 98.06 130 GLN A O 1
ATOM 1095 N N . ASP A 1 131 ? -7.666 11.236 -4.420 1.00 98.00 131 ASP A N 1
ATOM 1096 C CA . ASP A 1 131 ? -7.018 10.336 -3.465 1.00 98.00 131 ASP A CA 1
ATOM 1097 C C . ASP A 1 131 ? -7.009 10.923 -2.041 1.00 98.00 131 ASP A C 1
ATOM 1099 O O . ASP A 1 131 ? -7.235 10.207 -1.066 1.00 98.00 131 ASP A O 1
ATOM 1103 N N . ILE A 1 132 ? -6.816 12.242 -1.905 1.00 98.44 132 ILE A N 1
ATOM 1104 C CA . ILE A 1 132 ? -6.898 12.940 -0.608 1.00 98.44 132 ILE A CA 1
ATOM 1105 C C . ILE A 1 132 ? -8.290 12.788 0.011 1.00 98.44 132 ILE A C 1
ATOM 1107 O O . ILE A 1 132 ? -8.417 12.512 1.208 1.00 98.44 132 ILE A O 1
ATOM 1111 N N . ILE A 1 133 ? -9.338 12.971 -0.797 1.00 98.25 133 ILE A N 1
ATOM 1112 C CA . ILE A 1 133 ? -10.727 12.824 -0.357 1.00 98.25 133 ILE A CA 1
ATOM 1113 C C . ILE A 1 133 ? -11.001 11.378 0.062 1.00 98.25 133 ILE A C 1
ATOM 1115 O O . ILE A 1 133 ? -11.651 11.166 1.083 1.00 98.25 133 ILE A O 1
ATOM 1119 N N . GLU A 1 134 ? -10.508 10.385 -0.680 1.00 97.31 134 GLU A N 1
ATOM 1120 C CA . GLU A 1 134 ? -10.638 8.976 -0.292 1.00 97.31 134 GLU A CA 1
ATOM 1121 C C . GLU A 1 134 ? -9.957 8.683 1.046 1.00 97.31 134 GLU A C 1
ATOM 1123 O O . GLU A 1 134 ? -10.592 8.127 1.938 1.00 97.31 134 GLU A O 1
ATOM 1128 N N . CYS A 1 135 ? -8.709 9.120 1.232 1.00 97.00 135 CYS A N 1
ATOM 1129 C CA . CYS A 1 135 ? -8.016 8.970 2.513 1.00 97.00 135 CYS A CA 1
ATOM 1130 C C . CYS A 1 135 ? -8.780 9.649 3.659 1.00 97.00 135 CYS A C 1
ATOM 1132 O O . CYS A 1 135 ? -8.889 9.099 4.749 1.00 97.00 135 CYS A O 1
ATOM 1134 N N . SER A 1 136 ? -9.357 10.825 3.409 1.00 96.56 136 SER A N 1
ATOM 1135 C CA . SER A 1 136 ? -10.133 11.561 4.410 1.00 96.56 136 SER A CA 1
ATOM 1136 C C . SER A 1 136 ? -11.434 10.839 4.780 1.00 96.56 136 SER A C 1
ATOM 1138 O O . SER A 1 136 ? -11.790 10.782 5.956 1.00 96.56 136 SER A O 1
ATOM 1140 N N . LYS A 1 137 ? -12.126 10.236 3.802 1.00 96.75 137 LYS A N 1
ATOM 1141 C CA . LYS A 1 137 ? -13.306 9.389 4.050 1.00 96.75 137 LYS A CA 1
ATOM 1142 C C . LYS A 1 137 ? -12.961 8.199 4.940 1.00 96.75 137 LYS A C 1
ATOM 1144 O O . LYS A 1 137 ? -13.698 7.945 5.890 1.00 96.75 137 LYS A O 1
ATOM 1149 N N . ASP A 1 138 ? -11.847 7.524 4.666 1.00 94.69 138 ASP A N 1
ATOM 1150 C CA . ASP A 1 138 ? -11.381 6.398 5.479 1.00 94.69 138 ASP A CA 1
ATOM 1151 C C . ASP A 1 138 ? -11.082 6.843 6.920 1.00 94.69 138 ASP A C 1
ATOM 1153 O O . ASP A 1 138 ? -11.551 6.211 7.865 1.00 94.69 138 ASP A O 1
ATOM 1157 N N . ILE A 1 139 ? -10.385 7.974 7.111 1.00 94.62 139 ILE A N 1
ATOM 1158 C CA . ILE A 1 139 ? -10.127 8.541 8.449 1.00 94.62 139 ILE A CA 1
ATOM 1159 C C . ILE A 1 139 ? -11.443 8.780 9.200 1.00 94.62 139 ILE A C 1
ATOM 1161 O O . ILE A 1 139 ? -11.576 8.376 10.357 1.00 94.62 139 ILE A O 1
ATOM 1165 N N . PHE A 1 140 ? -12.433 9.419 8.566 1.00 94.62 140 PHE A N 1
ATOM 1166 C CA . PHE A 1 140 ? -13.724 9.676 9.209 1.00 94.62 140 PHE A CA 1
ATOM 1167 C C . PHE A 1 140 ? -14.476 8.385 9.535 1.00 94.62 140 PHE A C 1
ATOM 1169 O O . PHE A 1 140 ? -15.054 8.272 10.618 1.00 94.62 140 PHE A O 1
ATOM 1176 N N . TYR A 1 141 ? -14.449 7.405 8.631 1.00 93.56 141 TYR A N 1
ATOM 1177 C CA . TYR A 1 141 ? -15.052 6.095 8.851 1.00 93.56 141 TYR A CA 1
ATOM 1178 C C . TYR A 1 141 ? -14.447 5.403 10.077 1.00 93.56 141 TYR A C 1
ATOM 1180 O O . TYR A 1 141 ? -15.174 5.018 10.997 1.00 93.56 141 TYR A O 1
ATOM 1188 N N . TYR A 1 142 ? -13.119 5.323 10.142 1.00 91.44 142 TYR A N 1
ATOM 1189 C CA . TYR A 1 142 ? -12.420 4.695 11.257 1.00 91.44 142 TYR A CA 1
ATOM 1190 C C . TYR A 1 142 ? -12.590 5.460 12.570 1.00 91.44 142 TYR A C 1
ATOM 1192 O O . TYR A 1 142 ? -12.800 4.839 13.610 1.00 91.44 142 TYR A O 1
ATOM 1200 N N . HIS A 1 143 ? -12.615 6.795 12.535 1.00 90.12 143 HIS A N 1
ATOM 1201 C CA . HIS A 1 143 ? -12.935 7.604 13.712 1.00 90.12 143 HIS A CA 1
ATOM 1202 C C . HIS A 1 143 ? -14.312 7.261 14.291 1.00 90.12 143 HIS A C 1
ATOM 1204 O O . HIS A 1 143 ? -14.455 7.101 15.504 1.00 90.12 143 HIS A O 1
ATOM 1210 N N . VAL A 1 144 ? -15.328 7.095 13.438 1.00 92.25 144 VAL A N 1
ATOM 1211 C CA . VAL A 1 144 ? -16.669 6.692 13.883 1.00 92.25 144 VAL A CA 1
ATOM 1212 C C . VAL A 1 144 ? -16.661 5.289 14.491 1.00 92.25 144 VAL A C 1
ATOM 1214 O O . VAL A 1 144 ? -17.303 5.084 15.521 1.00 92.25 144 VAL A O 1
ATOM 1217 N N . LEU A 1 145 ? -15.950 4.330 13.891 1.00 90.31 145 LEU A N 1
ATOM 1218 C CA . LEU A 1 145 ? -15.857 2.968 14.427 1.00 90.31 145 LEU A CA 1
ATOM 1219 C C . LEU A 1 145 ? -15.168 2.923 15.796 1.00 90.31 145 LEU A C 1
ATOM 1221 O O . LEU A 1 145 ? -15.690 2.292 16.716 1.00 90.31 145 LEU A O 1
ATOM 1225 N N . PHE A 1 146 ? -14.065 3.654 15.958 1.00 87.62 146 PHE A N 1
ATOM 1226 C CA . PHE A 1 146 ? -13.355 3.770 17.231 1.00 87.62 146 PHE A CA 1
ATOM 1227 C C . PHE A 1 146 ? -14.244 4.385 18.318 1.00 87.62 146 PHE A C 1
ATOM 1229 O O . PHE A 1 146 ? -14.382 3.842 19.410 1.00 87.62 146 PHE A O 1
ATOM 1236 N N . 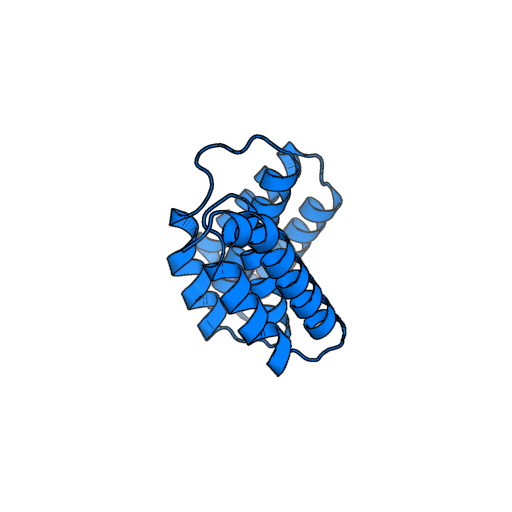ARG A 1 147 ? -14.965 5.469 17.996 1.00 88.81 147 ARG A N 1
ATOM 1237 C CA . ARG A 1 147 ? -15.924 6.102 18.922 1.00 88.81 147 ARG A CA 1
ATOM 1238 C C . ARG A 1 147 ? -17.071 5.181 19.346 1.00 88.81 147 ARG A C 1
ATOM 1240 O O . ARG A 1 147 ? -17.696 5.446 20.369 1.00 88.81 147 ARG A O 1
ATOM 1247 N N . ARG A 1 148 ? -17.370 4.142 18.563 1.00 91.06 148 ARG A N 1
ATOM 1248 C CA . ARG A 1 148 ? -18.393 3.128 18.860 1.00 91.06 148 ARG A CA 1
ATOM 1249 C C . ARG A 1 148 ? -17.839 1.901 19.594 1.00 91.06 148 ARG A C 1
ATOM 1251 O O . ARG A 1 148 ? -18.634 1.030 19.928 1.00 91.06 148 ARG A O 1
ATOM 1258 N N . GLY A 1 149 ? -16.527 1.819 19.831 1.00 84.50 149 GLY A N 1
ATOM 1259 C CA . GLY A 1 149 ? -15.882 0.656 20.452 1.00 84.50 149 GLY A CA 1
ATOM 1260 C C . GLY A 1 149 ? -15.919 -0.605 19.583 1.00 84.50 149 GLY A C 1
ATOM 1261 O O . GLY A 1 149 ? -16.003 -1.708 20.113 1.00 84.50 149 GLY A O 1
ATOM 1262 N N . VAL A 1 150 ? -15.951 -0.441 18.255 1.00 84.00 150 VAL A N 1
ATOM 1263 C CA . VAL A 1 150 ? -15.933 -1.552 17.278 1.00 84.00 150 VAL A CA 1
ATOM 1264 C C . VAL A 1 150 ? -14.503 -1.876 16.816 1.00 84.00 150 VAL A C 1
ATOM 1266 O O . VAL A 1 150 ? -14.269 -2.954 16.273 1.00 84.00 150 VAL A O 1
ATOM 1269 N N . LEU A 1 151 ? -13.571 -0.945 17.039 1.00 74.88 151 LEU A N 1
ATOM 1270 C CA . LEU A 1 151 ? -12.126 -1.092 16.858 1.00 74.88 151 LEU A CA 1
ATOM 1271 C C . LEU A 1 151 ? -11.433 -1.138 18.218 1.00 74.88 151 LEU A C 1
ATOM 1273 O O . LEU A 1 151 ? -11.964 -0.479 19.144 1.00 74.88 151 LEU A O 1
#

InterPro domains:
  IPR011990 Tetratricopeptide-like helical domain superfamily [SSF48452] (15-66)

Radius of gyration: 16.93 Å; chains: 1; bounding box: 46×36×46 Å

Sequence (151 aa):
MSVKKKGYRFIIECIKYYRAIILYKTGQHHKAIPLLKECVEEVEDNRRLHRLNMLLEALFEIKNSQLIGELIKSQEKHFPLHVVTPYQHAQLGKYYKFKGTYLIENGQFETDIEFYLKSISFYAMIGSYQDIIECSKDIFYYHVLFRRGVL